Protein AF-A0A4C1V3T9-F1 (afdb_monomer_lite)

Sequence (159 aa):
MTQCQGYQDEPCCTEVLIPLQRTSGGWTIFVLYSWEQHEQKKKTKLLHKKRRLEKAKLKRQEKIANESDVHKRQRLEKISIDCTVSIWRPRRKIMAPTFSPRILEQFVEIFAEQSDILSRRLAAQSDGAPLSAWPLISAYTLDSVCGKYGVALTLMQNT

Foldseek 3Di:
DDDDDDDDDDDDDDDDDDDDDDDDDPPVVVVVVVVVVVVVVVVVVVVVVVVVVVVVVVVVVVVVVVVVVVVVVVVVLQVDPPHDPVNNVVVCVVCVVCPDVVNVVVLVVLLVVLVVLLVVVCVVVPPVDDDDVVVSVVLSVCCSVCVVVPDPSPVSPPD

Radius of gyration: 41.76 Å; chains: 1; bounding box: 69×86×91 Å

InterPro domains:
  IPR036396 Cytochrome P450 superfamily [G3DSA:1.10.630.10] (35-151)
  IPR036396 Cytochrome P450 superfamily [SSF48264] (86-149)

Secondary structure (DSSP, 8-state):
-------------------------HHHHHHHHHHHHHHHHHHHHHHHHHHHHHHHHHHHHHHHHHHHHHHHHHHHHTT-SS--HHHHHHHHHHHGGGG-HHHHHHHHHHHHHHHHHHHHHHHHT-SSPPP-HHHHHHHHHHHHHHGGGT----TTT--

Organism: Eumeta variegata (NCBI:txid151549)

pLDDT: mean 75.53, std 18.04, range [29.88, 96.06]

Structure (mmCIF, N/CA/C/O backbone):
data_AF-A0A4C1V3T9-F1
#
_entry.id   AF-A0A4C1V3T9-F1
#
loop_
_atom_site.group_PDB
_atom_site.id
_atom_site.type_symbol
_atom_site.label_atom_id
_atom_site.label_alt_id
_atom_site.label_comp_id
_atom_site.label_asym_id
_atom_site.label_entity_id
_atom_site.label_seq_id
_atom_site.pdbx_PDB_ins_code
_atom_site.Cartn_x
_atom_site.Cartn_y
_atom_site.Cartn_z
_atom_site.occupancy
_atom_site.B_iso_or_equiv
_atom_site.auth_seq_id
_atom_site.auth_comp_id
_atom_site.auth_asym_id
_atom_site.auth_atom_id
_atom_site.pdbx_PDB_model_num
ATOM 1 N N . MET A 1 1 ? -11.254 47.595 -46.534 1.00 37.09 1 MET A N 1
ATOM 2 C CA . MET A 1 1 ? -11.180 47.990 -45.113 1.00 37.09 1 MET A CA 1
ATOM 3 C C . MET A 1 1 ? -10.547 46.824 -44.361 1.00 37.09 1 MET A C 1
ATOM 5 O O . MET A 1 1 ? -11.111 45.751 -44.438 1.00 37.09 1 MET A O 1
ATOM 9 N N . THR A 1 2 ? -9.381 46.870 -43.723 1.00 36.88 2 THR A N 1
ATOM 10 C CA . THR A 1 2 ? -8.442 47.957 -43.438 1.00 36.88 2 THR A CA 1
ATOM 11 C C . THR A 1 2 ? -7.132 47.300 -42.962 1.00 36.88 2 THR A C 1
ATOM 13 O O . THR A 1 2 ? -7.169 46.426 -42.107 1.00 36.88 2 THR A O 1
ATOM 16 N N . GLN A 1 3 ? -6.027 47.702 -43.596 1.00 34.78 3 GLN A N 1
ATOM 17 C CA . GLN A 1 3 ? -4.646 47.859 -43.106 1.00 34.78 3 GLN A CA 1
ATOM 18 C C . GLN A 1 3 ? -3.979 46.801 -42.205 1.00 34.78 3 GLN A C 1
ATOM 20 O O . GLN A 1 3 ? -4.280 46.662 -41.025 1.00 34.78 3 GLN A O 1
ATOM 25 N N . CYS A 1 4 ? -2.869 46.265 -42.724 1.00 35.75 4 CYS A N 1
ATOM 26 C CA . CYS A 1 4 ? -1.634 46.149 -41.952 1.00 35.75 4 CYS A CA 1
ATOM 27 C C . CYS A 1 4 ? -0.900 47.508 -42.009 1.00 35.75 4 CYS A C 1
ATOM 29 O O . CYS A 1 4 ? -0.422 47.909 -43.067 1.00 35.75 4 CYS A O 1
ATOM 31 N N . GLN A 1 5 ? -0.835 48.217 -40.883 1.00 38.69 5 GLN A N 1
ATOM 32 C CA . GLN A 1 5 ? 0.132 49.282 -40.576 1.00 38.69 5 GLN A CA 1
ATOM 33 C C . GLN A 1 5 ? 0.863 48.829 -39.302 1.00 38.69 5 GLN A C 1
ATOM 35 O O . GLN A 1 5 ? 0.226 48.285 -38.409 1.00 38.69 5 GLN A O 1
ATOM 40 N N . GLY A 1 6 ? 2.171 48.986 -39.140 1.00 31.52 6 GLY A N 1
ATOM 41 C CA . GLY A 1 6 ? 3.145 49.677 -39.969 1.00 31.52 6 GLY A CA 1
ATOM 42 C C . GLY A 1 6 ? 4.545 49.516 -39.373 1.00 31.52 6 GLY A C 1
ATOM 43 O O . GLY A 1 6 ? 4.823 48.501 -38.736 1.00 31.52 6 GLY A O 1
ATOM 44 N N . TYR A 1 7 ? 5.341 50.576 -39.542 1.00 33.69 7 TYR A N 1
ATOM 45 C CA . TYR A 1 7 ? 6.677 50.847 -38.990 1.00 33.69 7 TYR A CA 1
ATOM 46 C C . TYR A 1 7 ? 7.839 50.473 -39.931 1.00 33.69 7 TYR A C 1
ATOM 48 O O . TYR A 1 7 ? 8.278 49.329 -39.974 1.00 33.69 7 TYR A O 1
ATOM 56 N N . GLN A 1 8 ? 8.146 51.314 -40.929 1.00 32.75 8 GLN A N 1
ATOM 57 C CA . GLN A 1 8 ? 9.006 52.519 -40.879 1.00 32.75 8 GLN A CA 1
ATOM 58 C C . GLN A 1 8 ? 10.433 52.215 -40.420 1.00 32.75 8 GLN A C 1
ATOM 60 O O . GLN A 1 8 ? 10.659 52.006 -39.239 1.00 32.75 8 GLN A O 1
ATOM 65 N N . ASP A 1 9 ? 11.358 52.235 -41.381 1.00 29.88 9 ASP A N 1
ATOM 66 C CA . ASP A 1 9 ? 12.584 53.035 -41.304 1.00 29.88 9 ASP A CA 1
ATOM 67 C C . ASP A 1 9 ? 13.093 53.272 -42.737 1.00 29.88 9 ASP A C 1
ATOM 69 O O . ASP A 1 9 ? 13.927 52.553 -43.282 1.00 29.88 9 ASP A O 1
ATOM 73 N N . GLU A 1 10 ? 12.495 54.286 -43.363 1.00 44.84 10 GLU A N 1
ATOM 74 C CA . GLU A 1 10 ? 13.086 55.072 -44.447 1.00 44.84 10 GLU A CA 1
ATOM 75 C C . GLU A 1 10 ? 13.933 56.177 -43.802 1.00 44.84 10 GLU A C 1
ATOM 77 O O . GLU A 1 10 ? 13.381 56.986 -43.051 1.00 44.84 10 GLU A O 1
ATOM 82 N N . PRO A 1 11 ? 15.225 56.307 -44.129 1.00 40.00 11 PRO A N 1
ATOM 83 C CA . PRO A 1 11 ? 15.876 57.597 -44.137 1.00 40.00 11 PRO A CA 1
ATOM 84 C C . PRO A 1 11 ? 15.842 58.153 -45.565 1.00 40.00 11 PRO A C 1
ATOM 86 O O . PRO A 1 11 ? 16.621 57.772 -46.438 1.00 40.00 11 PRO A O 1
ATOM 89 N N . CYS A 1 12 ? 14.923 59.098 -45.757 1.00 33.97 12 CYS A N 1
ATOM 90 C CA . CYS A 1 12 ? 15.030 60.151 -46.757 1.00 33.97 12 CYS A CA 1
ATOM 91 C C . CYS A 1 12 ? 16.322 60.967 -46.527 1.00 33.97 12 CYS A C 1
ATOM 93 O O . CYS A 1 12 ? 16.852 60.992 -45.415 1.00 33.97 12 CYS A O 1
ATOM 95 N N . CYS A 1 13 ? 16.731 61.702 -47.566 1.00 30.38 13 CYS A N 1
ATOM 96 C CA . CYS A 1 13 ? 17.900 62.583 -47.698 1.00 30.38 13 CYS A CA 1
ATOM 97 C C . CYS A 1 13 ? 19.158 61.852 -48.197 1.00 30.38 13 CYS A C 1
ATOM 99 O O . CYS A 1 13 ? 19.664 60.939 -47.566 1.00 30.38 13 CYS A O 1
ATOM 101 N N . THR A 1 14 ? 19.785 62.216 -49.309 1.00 34.44 14 THR A N 1
ATOM 102 C CA . THR A 1 14 ? 19.678 63.407 -50.160 1.00 34.44 14 THR A CA 1
ATOM 103 C C . THR A 1 14 ? 20.612 63.132 -51.335 1.00 34.44 14 THR A C 1
ATOM 105 O O . THR A 1 14 ? 21.727 62.651 -51.119 1.00 34.44 14 THR A O 1
ATOM 108 N N . GLU A 1 15 ? 20.197 63.457 -52.559 1.00 48.72 15 GLU A N 1
ATOM 109 C CA . GLU A 1 15 ? 21.158 63.668 -53.637 1.00 48.72 15 GLU A CA 1
ATOM 110 C C . GLU A 1 15 ? 22.149 64.754 -53.206 1.00 48.72 15 GLU A C 1
ATOM 112 O O . GLU A 1 15 ? 21.774 65.904 -52.979 1.00 48.72 15 GLU A O 1
ATOM 117 N N . VAL A 1 16 ? 23.423 64.383 -53.122 1.00 40.66 16 VAL A N 1
ATOM 118 C CA . VAL A 1 16 ? 24.537 65.311 -53.293 1.00 40.66 16 VAL A CA 1
ATOM 119 C C . VAL A 1 16 ? 25.352 64.784 -54.468 1.00 40.66 16 VAL A C 1
ATOM 121 O O . VAL A 1 16 ? 26.219 63.925 -54.333 1.00 40.66 16 VAL A O 1
ATOM 124 N N . LEU A 1 17 ? 25.025 65.300 -55.652 1.00 51.69 17 LEU A N 1
ATOM 125 C CA . LEU A 1 17 ? 25.991 65.533 -56.727 1.00 51.69 17 LEU A CA 1
ATOM 126 C C . LEU A 1 17 ? 27.072 66.462 -56.108 1.00 51.69 17 LEU A C 1
ATOM 128 O O . LEU A 1 17 ? 26.703 67.410 -55.423 1.00 51.69 17 LEU A O 1
ATOM 132 N N . ILE A 1 18 ? 28.397 66.299 -56.213 1.00 45.00 18 ILE A N 1
ATOM 133 C CA . ILE A 1 18 ? 29.274 66.082 -57.378 1.00 45.00 18 ILE A CA 1
ATOM 134 C C . ILE A 1 18 ? 30.720 65.713 -56.866 1.00 45.00 18 ILE A C 1
ATOM 136 O O . ILE A 1 18 ? 30.919 65.591 -55.660 1.00 45.00 18 ILE A O 1
ATOM 140 N N . PRO A 1 19 ? 31.793 65.701 -57.692 1.00 64.56 19 PRO A N 1
ATOM 141 C CA . PRO A 1 19 ? 32.346 64.624 -58.522 1.00 64.56 19 PRO A CA 1
ATOM 142 C C . PRO A 1 19 ? 33.699 64.087 -58.006 1.00 64.56 19 PRO A C 1
ATOM 144 O O . PRO A 1 19 ? 34.532 64.827 -57.488 1.00 64.56 19 PRO A O 1
ATOM 147 N N . LEU A 1 20 ? 34.052 62.854 -58.367 1.00 40.41 20 LEU A N 1
ATOM 148 C CA . LEU A 1 20 ? 35.446 62.609 -58.738 1.00 40.41 20 LEU A CA 1
ATOM 149 C C . LEU A 1 20 ? 35.498 61.590 -59.866 1.00 40.41 20 LEU A C 1
ATOM 151 O O . LEU A 1 20 ? 35.299 60.392 -59.671 1.00 40.41 20 LEU A O 1
ATOM 155 N N . GLN A 1 21 ? 35.780 62.090 -61.068 1.00 52.69 21 GLN A N 1
ATOM 156 C CA . GLN A 1 21 ? 36.357 61.249 -62.099 1.00 52.69 21 GLN A CA 1
ATOM 157 C C . GLN A 1 21 ? 37.561 60.515 -61.508 1.00 52.69 21 GLN A C 1
ATOM 159 O O . GLN A 1 21 ? 38.499 61.142 -61.012 1.00 52.69 21 GLN A O 1
ATOM 164 N N . ARG A 1 22 ? 37.586 59.192 -61.645 1.00 42.34 22 ARG A N 1
ATOM 165 C CA . ARG A 1 22 ? 38.857 58.489 -61.762 1.00 42.34 22 ARG A CA 1
ATOM 166 C C . ARG A 1 22 ? 38.715 57.314 -62.707 1.00 42.34 22 ARG A C 1
ATOM 168 O O . ARG A 1 22 ? 38.151 56.272 -62.398 1.00 42.34 22 ARG A O 1
ATOM 175 N N . THR A 1 23 ? 39.251 57.541 -63.892 1.00 54.66 23 THR A N 1
ATOM 176 C CA . THR A 1 23 ? 39.797 56.514 -64.763 1.00 54.66 23 THR A CA 1
ATOM 177 C C . THR A 1 23 ? 40.644 55.546 -63.927 1.00 54.66 23 THR A C 1
ATOM 179 O O . THR A 1 23 ? 41.572 55.971 -63.246 1.00 54.66 23 THR A O 1
ATOM 182 N N . SER A 1 24 ? 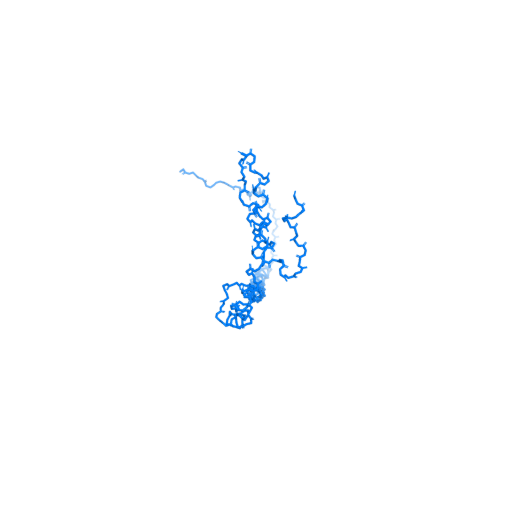40.289 54.259 -63.908 1.00 48.81 24 SER A N 1
ATOM 183 C CA . SER A 1 24 ? 41.205 53.104 -63.805 1.00 48.81 24 SER A CA 1
ATOM 184 C C . SER A 1 24 ? 40.497 51.853 -63.276 1.00 48.81 24 SER A C 1
ATOM 186 O O . SER A 1 24 ? 39.962 51.812 -62.173 1.00 48.81 24 SER A O 1
ATOM 188 N N . GLY A 1 25 ? 40.576 50.795 -64.085 1.00 49.44 25 GLY A N 1
ATOM 189 C CA . GLY A 1 25 ? 40.465 49.411 -63.645 1.00 49.44 25 GLY A CA 1
ATOM 190 C C . GLY A 1 25 ? 39.051 48.845 -63.565 1.00 49.44 25 GLY A C 1
ATOM 191 O O . GLY A 1 25 ? 38.518 48.684 -62.476 1.00 49.44 25 GLY A O 1
ATOM 192 N N . GLY A 1 26 ? 38.528 48.321 -64.681 1.00 56.59 26 GLY A N 1
ATOM 193 C CA . GLY A 1 26 ? 37.472 47.290 -64.630 1.00 56.59 26 GLY A CA 1
ATOM 194 C C . GLY A 1 26 ? 37.847 46.094 -63.730 1.00 56.59 26 GLY A C 1
ATOM 195 O O . GLY A 1 26 ? 36.982 45.381 -63.233 1.00 56.59 26 GLY A O 1
ATOM 196 N N . TRP A 1 27 ? 39.141 45.937 -63.435 1.00 52.59 27 TRP A N 1
ATOM 197 C CA . TRP A 1 27 ? 39.696 44.983 -62.485 1.00 52.59 27 TRP A CA 1
ATOM 198 C C . TRP A 1 27 ? 39.311 45.251 -61.016 1.00 52.59 27 TRP A C 1
ATOM 200 O O . TRP A 1 27 ? 39.120 44.283 -60.294 1.00 52.59 27 TRP A O 1
ATOM 210 N N . THR A 1 28 ? 39.138 46.496 -60.542 1.00 68.38 28 THR A N 1
ATOM 211 C CA . THR A 1 28 ? 38.819 46.761 -59.115 1.00 68.38 28 THR A CA 1
ATOM 212 C C . THR A 1 28 ? 37.362 46.438 -58.778 1.00 68.38 28 THR A C 1
ATOM 214 O O . THR A 1 28 ? 37.098 45.774 -57.777 1.00 68.38 28 THR A O 1
ATOM 217 N N . ILE A 1 29 ? 36.423 46.814 -59.654 1.00 73.38 29 ILE A N 1
ATOM 218 C CA . ILE A 1 29 ? 35.001 46.447 -59.544 1.00 73.38 29 ILE A CA 1
ATOM 219 C C . ILE A 1 29 ? 34.832 44.928 -59.676 1.00 73.38 29 ILE A C 1
ATOM 221 O O . ILE A 1 29 ? 34.104 44.317 -58.896 1.00 73.38 29 ILE A O 1
ATOM 225 N N . PHE A 1 30 ? 35.551 44.296 -60.610 1.00 71.81 30 PHE A N 1
ATOM 226 C CA . PHE A 1 30 ? 35.534 42.842 -60.763 1.00 71.81 30 PHE A CA 1
ATOM 227 C C . PHE A 1 30 ? 36.115 42.118 -59.539 1.00 71.81 30 PHE A C 1
ATOM 229 O O . PHE A 1 30 ? 35.556 41.114 -59.104 1.00 71.81 30 PHE A O 1
ATOM 236 N N . VAL A 1 31 ? 37.194 42.633 -58.938 1.00 79.94 31 VAL A N 1
ATOM 237 C CA . VAL A 1 31 ? 37.784 42.081 -57.705 1.00 79.94 31 VAL A CA 1
ATOM 238 C C . VAL A 1 31 ? 36.836 42.235 -56.513 1.00 79.94 31 VAL A C 1
ATOM 240 O O . VAL A 1 31 ? 36.670 41.268 -55.774 1.00 79.94 31 VAL A O 1
ATOM 243 N N . LEU A 1 32 ? 36.160 43.378 -56.353 1.00 77.31 32 LEU A N 1
ATOM 244 C CA . LEU A 1 32 ? 35.144 43.580 -55.309 1.00 77.31 32 LEU A CA 1
ATOM 245 C C . LEU A 1 32 ? 33.937 42.656 -55.497 1.00 77.31 32 LEU A C 1
ATOM 247 O O . LEU A 1 32 ? 33.544 41.975 -54.553 1.00 77.31 32 LEU A O 1
ATOM 251 N N . TYR A 1 33 ? 33.406 42.544 -56.719 1.00 76.06 33 TYR A N 1
ATOM 252 C CA . TYR A 1 33 ? 32.308 41.623 -57.018 1.00 76.06 33 TYR A CA 1
ATOM 253 C C . TYR A 1 33 ? 32.724 40.167 -56.778 1.00 76.06 33 TYR A C 1
ATOM 255 O O . TYR A 1 33 ? 32.005 39.411 -56.135 1.00 76.06 33 TYR A O 1
ATOM 263 N N . SER A 1 34 ? 33.916 39.763 -57.220 1.00 77.88 34 SER A N 1
ATOM 264 C CA . SER A 1 34 ? 34.435 38.406 -57.008 1.00 77.88 34 SER A CA 1
ATOM 265 C C . SER A 1 34 ? 34.687 38.101 -55.522 1.00 77.88 34 SER A C 1
ATOM 267 O O . SER A 1 34 ? 34.381 37.002 -55.046 1.00 77.88 34 SER A O 1
ATOM 269 N N . TRP A 1 35 ? 35.171 39.084 -54.756 1.00 79.06 35 TRP A N 1
ATOM 270 C CA . TRP A 1 35 ? 35.345 38.989 -53.305 1.00 79.06 35 TRP A CA 1
ATOM 271 C C . TRP A 1 35 ? 34.000 38.870 -52.576 1.00 79.06 35 TRP A C 1
ATOM 273 O O . TRP A 1 35 ? 33.835 37.972 -51.747 1.00 79.06 35 TRP A O 1
ATOM 283 N N . GLU A 1 36 ? 33.004 39.667 -52.959 1.00 85.00 36 GLU A N 1
ATOM 284 C CA . GLU A 1 36 ? 31.651 39.599 -52.408 1.00 85.00 36 GLU A CA 1
ATOM 285 C C . GLU A 1 36 ? 30.962 38.267 -52.752 1.00 85.00 36 GLU A C 1
ATOM 287 O O . GLU A 1 36 ? 30.394 37.607 -51.878 1.00 85.00 36 GLU A O 1
ATOM 292 N N . GLN A 1 37 ? 31.115 37.766 -53.983 1.00 73.88 37 GLN A N 1
ATOM 293 C CA . GLN A 1 37 ? 30.639 36.432 -54.370 1.00 73.88 37 GLN A CA 1
ATOM 294 C C . GLN A 1 37 ? 31.316 35.315 -53.561 1.00 73.88 37 GLN A C 1
ATOM 296 O O . GLN A 1 37 ? 30.688 34.313 -53.196 1.00 73.88 37 GLN A O 1
ATOM 301 N N . HIS A 1 38 ? 32.601 35.465 -53.246 1.00 75.00 38 HIS A N 1
ATOM 302 C CA . HIS A 1 38 ? 33.323 34.526 -52.397 1.00 75.00 38 HIS A CA 1
ATOM 303 C C . HIS A 1 38 ? 32.849 34.588 -50.935 1.00 75.00 38 HIS A C 1
ATOM 305 O O . HIS A 1 38 ? 32.718 33.548 -50.280 1.00 75.00 38 HIS A O 1
ATOM 311 N N . GLU A 1 39 ? 32.522 35.773 -50.425 1.00 76.06 39 GLU A N 1
ATOM 312 C CA . GLU A 1 39 ? 32.021 35.960 -49.066 1.00 76.06 39 GLU A CA 1
ATOM 313 C C . GLU A 1 39 ? 30.589 35.435 -48.886 1.00 76.06 39 GLU A C 1
ATOM 315 O O . GLU A 1 39 ? 30.301 34.744 -47.901 1.00 76.06 39 GLU A O 1
ATOM 320 N N . GLN A 1 40 ? 29.716 35.607 -49.883 1.00 75.06 40 GLN A N 1
ATOM 321 C CA . GLN A 1 40 ? 28.387 34.984 -49.891 1.00 75.06 40 GLN A CA 1
ATOM 322 C C . GLN A 1 40 ? 28.471 33.446 -49.944 1.00 75.06 40 GLN A C 1
ATOM 324 O O . GLN A 1 40 ? 27.742 32.738 -49.235 1.00 75.06 40 GLN A O 1
ATOM 329 N N . LYS A 1 41 ? 29.436 32.888 -50.689 1.00 77.38 41 LYS A N 1
ATOM 330 C CA . LYS A 1 41 ? 29.726 31.439 -50.679 1.00 77.38 41 LYS A CA 1
ATOM 331 C C . LYS A 1 41 ? 30.221 30.945 -49.313 1.00 77.38 41 LYS A C 1
ATOM 333 O O . LYS A 1 41 ? 29.880 29.832 -48.908 1.00 77.38 41 LYS A O 1
ATOM 338 N N . LYS A 1 42 ? 30.991 31.744 -48.565 1.00 81.62 42 LYS A N 1
ATOM 339 C CA . LYS A 1 42 ? 31.390 31.401 -47.186 1.00 81.62 42 LYS A CA 1
ATOM 340 C C . LYS A 1 42 ? 30.192 31.410 -46.237 1.00 81.62 42 LYS A C 1
ATOM 342 O O . LYS A 1 42 ? 30.027 30.456 -45.474 1.00 81.62 42 LYS A O 1
ATOM 347 N N . LYS A 1 43 ? 29.328 32.429 -46.316 1.00 85.38 43 LYS A N 1
ATOM 348 C CA . LYS A 1 43 ? 28.122 32.563 -45.477 1.00 85.38 43 LYS A CA 1
ATOM 349 C C . LYS A 1 43 ? 27.156 31.388 -45.672 1.00 85.38 43 LYS A C 1
ATOM 351 O O . LYS A 1 43 ? 26.727 30.781 -44.691 1.00 85.38 43 LYS A O 1
ATOM 356 N N . THR A 1 44 ? 26.891 30.985 -46.915 1.00 80.12 44 THR A N 1
ATOM 357 C CA . THR A 1 44 ? 26.013 29.836 -47.232 1.00 80.12 44 THR A CA 1
ATOM 358 C C . THR A 1 44 ? 26.584 28.498 -46.749 1.00 80.12 44 THR A C 1
ATOM 360 O O . THR A 1 44 ? 25.867 27.709 -46.122 1.00 80.12 44 THR A O 1
ATOM 363 N N . LYS A 1 45 ? 27.887 28.252 -46.953 1.00 87.56 45 LYS A N 1
ATOM 364 C CA . LYS A 1 45 ? 28.579 27.058 -46.430 1.00 87.56 45 LYS A CA 1
ATOM 365 C C . LYS A 1 45 ? 28.561 27.012 -44.902 1.00 87.56 45 LYS A C 1
ATOM 367 O O . LYS A 1 45 ? 28.267 25.967 -44.318 1.00 87.56 45 LYS A O 1
ATOM 372 N N . LEU A 1 46 ? 28.827 28.143 -44.250 1.00 91.50 46 LEU A N 1
ATOM 373 C CA . LEU A 1 46 ? 28.808 28.257 -42.795 1.00 91.50 46 LEU A CA 1
ATOM 374 C C . LEU A 1 46 ? 27.403 28.017 -42.235 1.00 91.50 46 LEU A C 1
ATOM 376 O O . LEU A 1 46 ? 27.253 27.274 -41.270 1.00 91.50 46 LEU A O 1
ATOM 380 N N . LEU A 1 47 ? 26.370 28.577 -42.864 1.00 90.44 47 LEU A N 1
ATOM 381 C CA . LEU A 1 47 ? 24.976 28.361 -42.484 1.00 90.44 47 LEU A CA 1
ATOM 382 C C . LEU A 1 47 ? 24.564 26.891 -42.641 1.00 90.44 47 LEU A C 1
ATOM 384 O O . LEU A 1 47 ? 23.917 26.326 -41.758 1.00 90.44 47 LEU A O 1
ATOM 388 N N . HIS A 1 48 ? 24.962 26.239 -43.738 1.00 91.12 48 HIS A N 1
ATOM 389 C CA . HIS A 1 48 ? 24.744 24.803 -43.912 1.00 91.12 48 HIS A CA 1
ATOM 390 C C . HIS A 1 48 ? 25.424 23.999 -42.795 1.00 91.12 48 HIS A C 1
ATOM 392 O O . HIS A 1 48 ? 24.782 23.150 -42.174 1.00 91.12 48 HIS A O 1
ATOM 398 N N . LYS A 1 49 ? 26.688 24.309 -42.478 1.00 93.56 49 LYS A N 1
ATOM 399 C CA . LYS A 1 49 ? 27.440 23.667 -41.389 1.00 93.56 49 LYS A CA 1
ATOM 400 C C . LYS A 1 49 ? 26.781 23.894 -40.021 1.00 93.56 49 LYS A C 1
ATOM 402 O O . LYS A 1 49 ? 26.630 22.938 -39.263 1.00 93.56 49 LYS A O 1
ATOM 407 N N . LYS A 1 50 ? 26.308 25.113 -39.734 1.00 93.75 50 LYS A N 1
ATOM 408 C CA . LYS A 1 50 ? 25.559 25.449 -38.510 1.00 93.75 50 LYS A CA 1
ATOM 409 C C . LYS A 1 50 ? 24.273 24.624 -38.388 1.00 93.75 50 LYS A C 1
ATOM 411 O O . LYS A 1 50 ? 24.058 24.004 -37.354 1.00 93.75 50 LYS A O 1
ATOM 416 N N . ARG A 1 51 ? 23.470 24.507 -39.456 1.00 91.88 51 ARG A N 1
ATOM 417 C CA . ARG A 1 51 ? 22.243 23.678 -39.460 1.00 91.88 51 ARG A CA 1
ATOM 418 C C . ARG A 1 51 ? 22.521 22.199 -39.194 1.00 91.88 51 ARG A C 1
ATOM 420 O O . ARG A 1 51 ? 21.743 21.545 -38.505 1.00 91.88 51 ARG A O 1
ATOM 427 N N . ARG A 1 52 ? 23.615 21.656 -39.740 1.00 91.69 52 ARG A N 1
ATOM 428 C CA . ARG A 1 52 ? 24.036 20.269 -39.473 1.00 91.69 52 ARG A CA 1
ATOM 429 C C . ARG A 1 52 ? 24.386 20.072 -38.002 1.00 91.69 52 ARG A C 1
ATOM 431 O O . ARG A 1 52 ? 23.967 19.080 -37.413 1.00 91.69 52 ARG A O 1
ATOM 438 N N . LEU A 1 53 ? 25.116 21.026 -37.427 1.00 94.19 53 LEU A N 1
ATOM 439 C CA . LEU A 1 53 ? 25.514 20.979 -36.028 1.00 94.19 53 LEU A CA 1
ATOM 440 C C . LEU A 1 53 ? 24.300 21.082 -35.094 1.00 94.19 53 LEU A C 1
ATOM 442 O O . LEU A 1 53 ? 24.180 20.262 -34.193 1.00 94.19 53 LEU A O 1
ATOM 446 N N . GLU A 1 54 ? 23.370 22.005 -35.349 1.00 95.12 54 GLU A N 1
ATOM 447 C CA . GLU A 1 54 ? 22.136 22.142 -34.558 1.00 95.12 54 GLU A CA 1
ATOM 448 C C . GLU A 1 54 ? 21.253 20.889 -34.633 1.00 95.12 54 GLU A C 1
ATOM 450 O O . GLU A 1 54 ? 20.819 20.371 -33.607 1.00 95.12 54 GLU A O 1
ATOM 455 N N . LYS A 1 55 ? 21.084 20.297 -35.824 1.00 96.06 55 LYS A N 1
ATOM 456 C CA . LYS A 1 55 ? 20.375 19.013 -35.961 1.00 96.06 55 LYS A CA 1
ATOM 457 C C . LYS A 1 55 ? 21.058 17.879 -35.189 1.00 96.06 55 LYS A C 1
ATOM 459 O O . LYS A 1 55 ? 20.374 17.026 -34.631 1.00 96.06 55 LYS A O 1
ATOM 464 N N . ALA A 1 56 ? 22.391 17.846 -35.157 1.00 95.00 56 ALA A N 1
ATOM 465 C CA . ALA A 1 56 ? 23.131 16.846 -34.390 1.00 95.00 56 ALA A CA 1
ATOM 466 C C . ALA A 1 56 ? 22.999 17.066 -32.874 1.00 95.00 56 ALA A C 1
ATOM 468 O O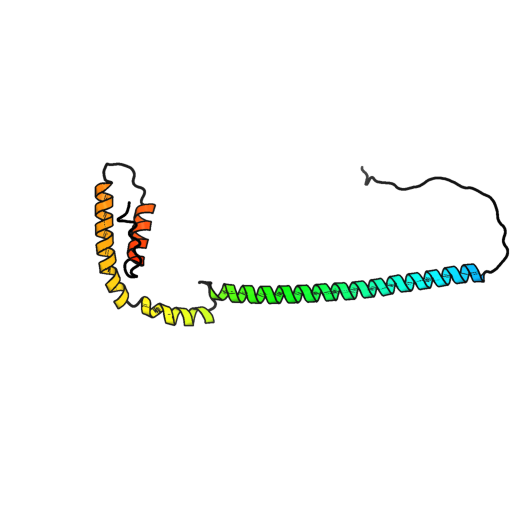 . ALA A 1 56 ? 22.866 16.092 -32.134 1.00 95.00 56 ALA A O 1
ATOM 469 N N . LYS A 1 57 ? 22.996 18.325 -32.415 1.00 95.88 57 LYS A N 1
ATOM 470 C CA . LYS A 1 57 ? 22.750 18.679 -31.010 1.00 95.88 57 LYS A CA 1
ATOM 471 C C . LYS A 1 57 ? 21.350 18.256 -30.570 1.00 95.88 57 LYS A C 1
ATOM 473 O O . LYS A 1 57 ? 21.235 17.574 -29.557 1.00 95.88 57 LYS A O 1
ATOM 478 N N . LEU A 1 58 ? 20.324 18.572 -31.363 1.00 94.75 58 LEU A N 1
ATOM 479 C CA . LEU A 1 58 ? 18.939 18.230 -31.039 1.00 94.75 58 LEU A CA 1
ATOM 480 C C . LEU A 1 58 ? 18.733 16.712 -30.962 1.00 94.75 58 LEU A C 1
ATOM 482 O O . LEU A 1 58 ? 18.192 16.224 -29.980 1.00 94.75 58 LEU A O 1
ATOM 486 N N . LYS A 1 59 ? 19.269 15.947 -31.924 1.00 94.38 59 LYS A N 1
ATOM 487 C CA . LYS A 1 59 ? 19.210 14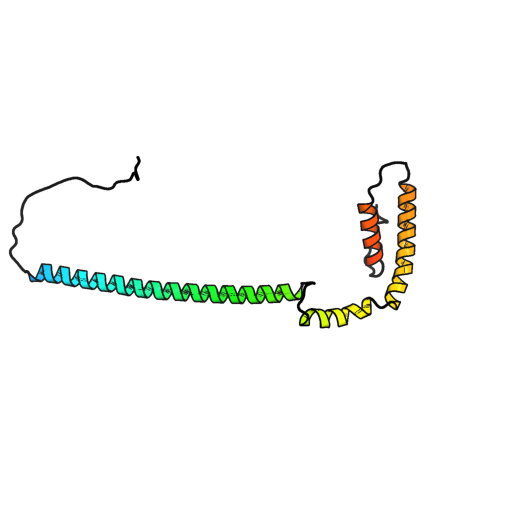.473 -31.888 1.00 94.38 59 LYS A CA 1
ATOM 488 C C . LYS A 1 59 ? 19.893 13.874 -30.660 1.00 94.38 59 LYS A C 1
ATOM 490 O O . LYS A 1 59 ? 19.432 12.870 -30.126 1.00 94.38 59 LYS A O 1
ATOM 495 N N . ARG A 1 60 ? 21.018 14.454 -30.223 1.00 92.06 60 ARG A N 1
ATOM 496 C CA . ARG A 1 60 ? 21.699 14.012 -28.996 1.00 92.06 60 ARG A CA 1
ATOM 497 C C . ARG A 1 60 ? 20.848 14.305 -27.764 1.00 92.06 60 ARG A C 1
ATOM 499 O O . ARG A 1 60 ? 20.719 13.425 -26.924 1.00 92.06 60 ARG A O 1
ATOM 506 N N . GLN A 1 61 ? 20.263 15.499 -27.677 1.00 91.88 61 GLN A N 1
ATOM 507 C CA . GLN A 1 61 ? 19.377 15.859 -26.569 1.00 91.88 61 GLN A CA 1
ATOM 508 C C . GLN A 1 61 ? 18.126 14.982 -26.525 1.00 91.88 61 GLN A C 1
ATOM 510 O O . GLN A 1 61 ? 17.789 14.471 -25.466 1.00 91.88 61 GLN A O 1
ATOM 515 N N . GLU A 1 62 ? 17.493 14.734 -27.669 1.00 93.81 62 GLU A N 1
ATOM 516 C CA . GLU A 1 62 ? 16.332 13.848 -27.779 1.00 93.81 62 GLU A CA 1
ATOM 517 C C . GLU A 1 62 ? 16.669 12.414 -27.350 1.00 93.81 62 GLU A C 1
ATOM 519 O O . GLU A 1 62 ? 15.909 11.792 -26.612 1.00 93.81 62 GLU A O 1
ATOM 524 N N . LYS A 1 63 ? 17.844 11.902 -27.741 1.00 92.69 63 LYS A N 1
ATOM 525 C CA . LYS A 1 63 ? 18.308 10.581 -27.301 1.00 92.69 63 LYS A CA 1
ATOM 526 C C . LYS A 1 63 ? 18.462 10.512 -25.780 1.00 92.69 63 LYS A C 1
ATOM 528 O O . LYS A 1 63 ? 17.998 9.552 -25.175 1.00 92.69 63 LYS A O 1
ATOM 533 N N . ILE A 1 64 ? 19.087 11.528 -25.180 1.00 87.06 64 ILE A N 1
ATOM 534 C CA . ILE A 1 64 ? 19.264 11.615 -23.723 1.00 87.06 64 ILE A CA 1
ATOM 535 C C . ILE A 1 64 ? 17.900 11.702 -23.022 1.00 87.06 64 ILE A C 1
ATOM 537 O O . ILE A 1 64 ? 17.680 10.999 -22.038 1.00 87.06 64 ILE A O 1
ATOM 541 N N . ALA A 1 65 ? 16.973 12.513 -23.544 1.00 89.25 65 ALA A N 1
ATOM 542 C CA . ALA A 1 65 ? 15.622 12.642 -23.004 1.00 89.25 65 ALA A CA 1
ATOM 543 C C . ALA A 1 65 ? 14.879 11.297 -23.026 1.00 89.25 65 ALA A C 1
ATOM 545 O O . ALA A 1 65 ? 14.430 10.838 -21.977 1.00 89.25 65 ALA A O 1
ATOM 546 N N . ASN A 1 66 ? 14.860 10.605 -24.171 1.00 91.38 66 ASN A N 1
ATOM 547 C CA . ASN A 1 66 ? 14.201 9.306 -24.311 1.00 91.38 66 ASN A CA 1
ATOM 548 C C . ASN A 1 66 ? 14.805 8.243 -23.374 1.00 91.38 66 ASN A C 1
ATOM 550 O O . ASN A 1 66 ? 14.077 7.523 -22.698 1.00 91.38 66 ASN A O 1
ATOM 554 N N . GLU A 1 67 ? 16.134 8.172 -23.260 1.00 91.62 67 GLU A N 1
ATOM 555 C CA . GLU A 1 67 ? 16.792 7.238 -22.336 1.00 91.62 67 GLU A CA 1
ATOM 556 C C . GLU A 1 67 ? 16.431 7.527 -20.869 1.00 91.62 67 GLU A C 1
ATOM 558 O O . GLU A 1 67 ? 16.109 6.605 -20.113 1.00 91.62 67 GLU A O 1
ATOM 563 N N . SER A 1 68 ? 16.390 8.805 -20.478 1.00 80.88 68 SER A N 1
ATOM 564 C CA . SER A 1 68 ? 15.948 9.203 -19.138 1.00 80.88 68 SER A CA 1
ATOM 565 C C . SER A 1 68 ? 14.471 8.869 -18.875 1.00 80.88 68 SER A C 1
ATOM 567 O O . SER A 1 68 ? 14.138 8.373 -17.795 1.00 80.88 68 SER A O 1
ATOM 569 N N . ASP A 1 69 ? 13.596 9.051 -19.869 1.00 82.38 69 ASP A N 1
ATOM 570 C CA . ASP A 1 69 ? 12.169 8.730 -19.786 1.00 82.38 69 ASP A CA 1
ATOM 571 C C . ASP A 1 69 ? 11.927 7.223 -19.678 1.00 82.38 69 ASP A C 1
ATOM 573 O O . ASP A 1 69 ? 11.123 6.783 -18.853 1.00 82.38 69 ASP A O 1
ATOM 577 N N . VAL A 1 70 ? 12.656 6.410 -20.446 1.00 80.81 70 VAL A N 1
ATOM 578 C CA . VAL A 1 70 ? 12.629 4.944 -20.333 1.00 80.81 70 VAL A CA 1
ATOM 579 C C . VAL A 1 70 ? 13.029 4.511 -18.924 1.00 80.81 70 VAL A C 1
ATOM 581 O O . VAL A 1 70 ? 12.333 3.704 -18.306 1.00 80.81 70 VAL A O 1
ATOM 584 N N . HIS A 1 71 ? 14.097 5.087 -18.371 1.00 79.50 71 HIS A N 1
ATOM 585 C CA . HIS A 1 71 ? 14.550 4.759 -17.020 1.00 79.50 71 HIS A CA 1
ATOM 586 C C . HIS A 1 71 ? 13.538 5.193 -15.944 1.00 79.50 71 HIS A C 1
ATOM 588 O O . HIS A 1 71 ? 13.291 4.472 -14.972 1.00 79.50 71 HIS A O 1
ATOM 594 N N . LYS A 1 72 ? 12.892 6.351 -16.131 1.00 77.56 72 LYS A N 1
ATOM 595 C CA . LYS A 1 72 ? 11.815 6.839 -15.260 1.00 77.56 72 LYS A CA 1
ATOM 596 C C . LYS A 1 72 ? 10.593 5.920 -15.317 1.00 77.56 72 LYS A C 1
ATOM 598 O O . LYS A 1 72 ? 10.063 5.564 -14.266 1.00 77.56 72 LYS A O 1
ATOM 603 N N . ARG A 1 73 ? 10.189 5.471 -16.511 1.00 71.69 73 ARG A N 1
ATOM 604 C CA . ARG A 1 73 ? 9.100 4.495 -16.696 1.00 71.69 73 ARG A CA 1
ATOM 605 C C . ARG A 1 73 ? 9.417 3.161 -16.023 1.00 71.69 73 ARG A C 1
ATOM 607 O O . ARG A 1 73 ? 8.590 2.677 -15.262 1.00 71.69 73 ARG A O 1
ATOM 614 N N . GLN A 1 74 ? 10.630 2.631 -16.192 1.00 71.81 74 GLN A N 1
ATOM 615 C CA . GLN A 1 74 ? 11.071 1.409 -15.503 1.00 71.81 74 GLN A CA 1
ATOM 616 C C . GLN A 1 74 ? 11.051 1.546 -13.974 1.00 71.81 74 GLN A C 1
ATOM 618 O 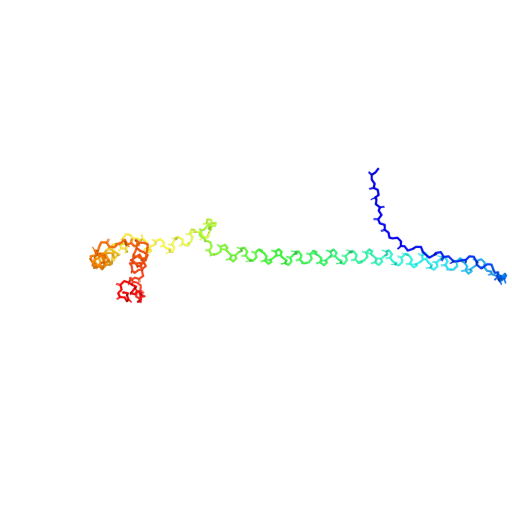O . GLN A 1 74 ? 10.744 0.589 -13.265 1.00 71.81 74 GLN A O 1
ATOM 623 N N . ARG A 1 75 ? 11.383 2.727 -13.435 1.00 66.69 75 ARG A N 1
ATOM 624 C CA . ARG A 1 75 ? 11.313 2.981 -11.988 1.00 66.69 75 ARG A CA 1
ATOM 625 C C . ARG A 1 75 ? 9.868 2.999 -11.487 1.00 66.69 75 ARG A C 1
ATOM 627 O O . ARG A 1 75 ? 9.592 2.413 -10.446 1.00 66.69 75 ARG A O 1
ATOM 634 N N . LEU A 1 76 ? 8.963 3.639 -12.225 1.00 66.50 76 LEU A N 1
ATOM 635 C CA . LEU A 1 76 ? 7.547 3.738 -11.861 1.00 66.50 76 LEU A CA 1
ATOM 636 C C . LEU A 1 76 ? 6.811 2.399 -12.002 1.00 66.50 76 LEU A C 1
ATOM 638 O O . LEU A 1 76 ? 6.006 2.052 -11.141 1.00 66.50 76 LEU A O 1
ATOM 642 N N . GLU A 1 77 ? 7.144 1.596 -13.015 1.00 65.44 77 GLU A N 1
ATOM 643 C CA . GLU A 1 77 ? 6.564 0.260 -13.210 1.00 65.44 77 GLU A CA 1
ATOM 644 C C . GLU A 1 77 ? 6.858 -0.674 -12.026 1.00 65.44 77 GLU A C 1
ATOM 646 O O . GLU A 1 77 ? 6.053 -1.536 -11.685 1.00 65.44 77 GLU A O 1
ATOM 651 N N . LYS A 1 78 ? 7.977 -0.461 -11.323 1.00 65.50 78 LYS A N 1
ATOM 652 C CA . LYS A 1 78 ? 8.296 -1.198 -10.096 1.00 65.50 78 LYS A CA 1
ATOM 653 C C . LYS A 1 78 ? 7.434 -0.790 -8.899 1.00 65.50 78 LYS A C 1
ATOM 655 O O . LYS A 1 78 ? 7.436 -1.523 -7.922 1.00 65.50 78 LYS A O 1
ATOM 660 N N . ILE A 1 79 ? 6.713 0.319 -8.910 1.00 68.19 79 ILE A N 1
ATOM 661 C CA . ILE A 1 79 ? 5.937 0.766 -7.737 1.00 68.19 79 ILE A CA 1
ATOM 662 C C . ILE A 1 79 ? 4.432 0.566 -7.961 1.00 68.19 79 ILE A C 1
ATOM 664 O O . ILE A 1 79 ? 3.687 0.416 -6.999 1.00 68.19 79 ILE A O 1
ATOM 668 N N . SER A 1 80 ? 3.996 0.508 -9.220 1.00 65.31 80 SER A N 1
ATOM 669 C CA . SER A 1 80 ? 2.582 0.394 -9.581 1.00 65.31 80 SER A CA 1
ATOM 670 C C . SER A 1 80 ? 1.917 -0.886 -9.048 1.00 65.31 80 SER A C 1
ATOM 672 O O . SER A 1 80 ? 2.557 -1.924 -8.894 1.00 65.31 80 SER A O 1
ATOM 674 N N . ILE A 1 81 ? 0.613 -0.809 -8.778 1.00 63.69 81 ILE A N 1
ATOM 675 C CA . ILE A 1 81 ? -0.254 -1.975 -8.532 1.00 63.69 81 ILE A CA 1
ATOM 676 C C . ILE A 1 81 ? -0.771 -2.515 -9.876 1.00 63.69 81 ILE A C 1
ATOM 678 O O . ILE A 1 81 ? -0.846 -3.732 -10.061 1.00 63.69 81 ILE A O 1
ATOM 682 N N . ASP A 1 82 ? -0.979 -1.620 -10.848 1.00 59.66 82 ASP A N 1
ATOM 683 C CA . ASP A 1 82 ? -1.265 -1.920 -12.257 1.00 59.66 82 ASP A CA 1
ATOM 684 C C . ASP A 1 82 ? 0.026 -2.285 -13.001 1.00 59.66 82 ASP A C 1
ATOM 686 O O . ASP A 1 82 ? 0.446 -1.656 -13.974 1.00 59.66 82 ASP A O 1
ATOM 690 N N . CYS A 1 83 ? 0.728 -3.278 -12.466 1.00 66.19 83 CYS A N 1
ATOM 691 C CA . CYS A 1 83 ? 1.921 -3.836 -13.073 1.00 66.19 83 CYS A CA 1
ATOM 692 C C . CYS A 1 83 ? 1.569 -4.779 -14.225 1.00 66.19 83 CYS A C 1
ATOM 694 O O . CYS A 1 83 ? 0.586 -5.521 -14.179 1.00 66.19 83 CYS A O 1
ATOM 696 N N . THR A 1 84 ? 2.465 -4.854 -15.208 1.00 79.25 84 THR A N 1
ATOM 697 C CA . THR A 1 84 ? 2.461 -5.924 -16.207 1.00 79.25 84 THR A CA 1
ATOM 698 C C . THR A 1 84 ? 2.536 -7.305 -15.536 1.00 79.25 84 THR A C 1
ATOM 700 O O . THR A 1 84 ? 3.069 -7.480 -14.433 1.00 79.25 84 THR A O 1
ATOM 703 N N . VAL A 1 85 ? 1.986 -8.325 -16.205 1.00 79.50 85 VAL A N 1
ATOM 704 C CA . VAL A 1 85 ? 1.832 -9.693 -15.668 1.00 79.50 85 VAL A CA 1
ATOM 705 C C . VAL A 1 85 ? 3.157 -10.286 -15.157 1.00 79.50 85 VAL A C 1
ATOM 707 O O . VAL A 1 85 ? 3.164 -11.038 -14.180 1.00 79.50 85 VAL A O 1
ATOM 710 N N . SER A 1 86 ? 4.282 -9.931 -15.781 1.00 82.06 86 SER A N 1
ATOM 711 C CA . SER A 1 86 ? 5.632 -10.377 -15.412 1.00 82.06 86 SER A CA 1
ATOM 712 C C . SER A 1 86 ? 6.102 -9.855 -14.051 1.00 82.06 86 SER A C 1
ATOM 714 O O . SER A 1 86 ? 6.861 -10.544 -13.376 1.00 82.06 86 SER A O 1
ATOM 716 N N . ILE A 1 87 ? 5.635 -8.682 -13.617 1.00 83.56 87 ILE A N 1
ATOM 717 C CA . ILE A 1 87 ? 5.994 -8.074 -12.327 1.00 83.56 87 ILE A CA 1
ATOM 718 C C . ILE A 1 87 ? 4.981 -8.462 -11.244 1.00 83.56 87 ILE A C 1
ATO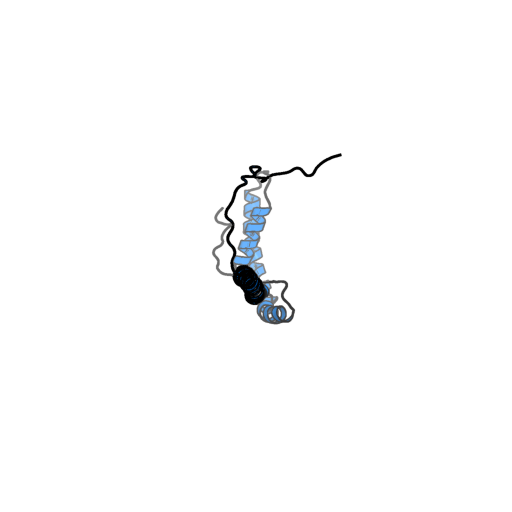M 720 O O . ILE A 1 87 ? 5.354 -8.741 -10.102 1.00 83.56 87 ILE A O 1
ATOM 724 N N . TRP A 1 88 ? 3.697 -8.534 -11.600 1.00 83.75 88 TRP A N 1
ATOM 725 C CA . TRP A 1 88 ? 2.629 -8.876 -10.662 1.00 83.75 88 TRP A CA 1
ATOM 726 C C . TRP A 1 88 ? 2.704 -10.327 -10.170 1.00 83.75 88 TRP A C 1
ATOM 728 O O . TRP A 1 88 ? 2.571 -10.573 -8.970 1.00 83.75 88 TRP A O 1
ATOM 738 N N . ARG A 1 89 ? 2.962 -11.300 -11.063 1.00 85.19 89 ARG A N 1
ATOM 739 C CA . ARG A 1 89 ? 2.981 -12.732 -10.695 1.00 85.19 89 ARG A CA 1
ATOM 740 C C . ARG A 1 89 ? 4.023 -13.050 -9.607 1.00 85.19 89 ARG A C 1
ATOM 742 O O . ARG A 1 89 ? 3.638 -13.683 -8.621 1.00 85.19 89 ARG A O 1
ATOM 749 N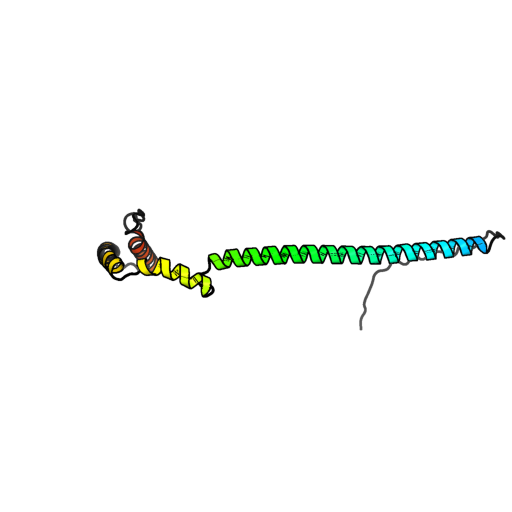 N . PRO A 1 90 ? 5.297 -12.611 -9.709 1.00 88.62 90 PRO A N 1
ATOM 750 C CA . PRO A 1 90 ? 6.288 -12.833 -8.654 1.00 88.62 90 PRO A CA 1
ATOM 751 C C . PRO A 1 90 ? 5.922 -12.163 -7.327 1.00 88.62 90 PRO A C 1
ATOM 753 O O . PRO A 1 90 ? 6.044 -12.787 -6.277 1.00 88.62 90 PRO A O 1
ATOM 756 N N . ARG A 1 91 ? 5.417 -10.922 -7.357 1.00 88.00 91 ARG A N 1
ATOM 757 C CA . ARG A 1 91 ? 5.010 -10.194 -6.141 1.00 88.00 91 ARG A CA 1
ATOM 758 C C . ARG A 1 91 ? 3.861 -10.880 -5.428 1.00 88.00 91 ARG A C 1
ATOM 760 O O . ARG A 1 91 ? 3.934 -11.113 -4.226 1.00 88.00 91 ARG A O 1
ATOM 767 N N . ARG A 1 92 ? 2.830 -11.271 -6.180 1.00 88.62 92 ARG A N 1
ATOM 768 C CA . ARG A 1 92 ? 1.679 -11.984 -5.627 1.00 88.62 92 ARG A CA 1
ATOM 769 C C . ARG A 1 92 ? 2.088 -13.330 -5.043 1.00 88.62 92 ARG A C 1
ATOM 771 O O . ARG A 1 92 ? 1.558 -13.697 -4.006 1.00 88.62 92 ARG A O 1
ATOM 778 N N . LYS A 1 93 ? 3.056 -14.034 -5.641 1.00 90.69 93 LYS A N 1
ATOM 779 C CA . LYS A 1 93 ? 3.587 -15.285 -5.077 1.00 90.69 93 LYS A CA 1
ATOM 780 C C . LYS A 1 93 ? 4.202 -15.083 -3.684 1.00 90.69 93 LYS A C 1
ATOM 782 O O . LYS A 1 93 ? 4.053 -15.957 -2.840 1.00 90.69 93 LYS A O 1
ATOM 787 N N . ILE A 1 94 ? 4.851 -13.942 -3.445 1.00 90.31 94 ILE A N 1
ATOM 788 C CA . ILE A 1 94 ? 5.451 -13.594 -2.147 1.00 90.31 94 ILE A CA 1
ATOM 789 C C . ILE A 1 94 ? 4.389 -13.103 -1.151 1.00 90.31 94 ILE A C 1
ATOM 791 O O . ILE A 1 94 ? 4.440 -13.474 0.014 1.00 90.31 94 ILE A O 1
ATOM 795 N N . MET A 1 95 ? 3.414 -12.300 -1.595 1.00 87.81 95 MET A N 1
ATOM 796 C CA . MET A 1 95 ? 2.387 -11.712 -0.718 1.00 87.81 95 MET A CA 1
ATOM 797 C C . MET A 1 95 ? 1.226 -12.658 -0.381 1.00 87.81 95 MET A C 1
ATOM 799 O O . MET A 1 95 ? 0.660 -12.575 0.703 1.00 87.81 95 MET A O 1
ATOM 803 N N . ALA A 1 96 ? 0.845 -13.552 -1.296 1.00 88.44 96 ALA A N 1
ATOM 804 C CA . ALA A 1 96 ? -0.272 -14.477 -1.111 1.00 88.44 96 ALA A CA 1
ATOM 805 C C . ALA A 1 96 ? -0.221 -15.305 0.190 1.00 88.44 96 ALA A C 1
ATOM 807 O O . ALA A 1 96 ? -1.270 -15.405 0.827 1.00 88.44 96 ALA A O 1
ATOM 808 N N . PRO A 1 97 ? 0.923 -15.874 0.636 1.00 90.00 97 PRO A N 1
ATOM 809 C CA . PRO A 1 97 ? 0.951 -16.648 1.878 1.00 90.00 97 PRO A CA 1
ATOM 810 C C . PRO A 1 97 ? 0.592 -15.827 3.125 1.00 90.00 97 PRO A C 1
ATOM 812 O O . PRO A 1 97 ? 0.044 -16.396 4.068 1.00 90.00 97 PRO A O 1
ATOM 815 N N . THR A 1 98 ? 0.823 -14.508 3.122 1.00 85.88 98 THR A N 1
ATOM 816 C CA . THR A 1 98 ? 0.448 -13.595 4.219 1.00 85.88 98 THR A CA 1
ATOM 817 C C . THR A 1 98 ? -1.069 -13.487 4.399 1.00 85.88 98 THR A C 1
ATOM 819 O O . THR A 1 98 ? -1.537 -13.230 5.501 1.00 85.88 98 THR A O 1
ATOM 822 N N . PHE A 1 99 ? -1.844 -13.749 3.345 1.00 87.12 99 PHE A N 1
ATOM 823 C CA . PHE A 1 99 ? -3.310 -13.756 3.369 1.00 87.12 99 PHE A CA 1
ATOM 824 C C . PHE A 1 99 ? -3.887 -15.177 3.402 1.00 87.12 99 PHE A C 1
ATOM 826 O O . PHE A 1 99 ? -5.010 -15.412 2.956 1.00 87.12 99 PHE A O 1
ATOM 833 N N . SER A 1 100 ? -3.118 -16.150 3.898 1.00 88.62 100 SER A N 1
ATOM 834 C CA . SER A 1 100 ? -3.650 -17.491 4.138 1.00 88.62 100 SER A CA 1
ATOM 835 C C . SER A 1 100 ? -4.704 -17.461 5.261 1.00 88.62 100 SER A C 1
ATOM 837 O O . SER A 1 100 ? -4.542 -16.707 6.223 1.00 88.62 100 SER A O 1
ATOM 839 N N . PRO A 1 101 ? -5.767 -18.286 5.194 1.00 89.62 101 PRO A N 1
ATOM 840 C CA . PRO A 1 101 ? -6.849 -18.277 6.185 1.00 89.62 101 PRO A CA 1
ATOM 841 C C . PRO A 1 101 ? -6.370 -18.418 7.635 1.00 89.62 101 PRO A C 1
ATOM 843 O O . PRO A 1 101 ? -6.834 -17.697 8.507 1.00 89.62 101 PRO A O 1
ATOM 846 N N . ARG A 1 102 ? -5.343 -19.242 7.870 1.00 90.50 102 ARG A N 1
ATOM 847 C CA . ARG A 1 102 ? -4.715 -19.423 9.188 1.00 90.50 102 ARG A CA 1
ATOM 848 C C . ARG A 1 102 ? -4.172 -18.120 9.792 1.00 90.50 102 ARG A C 1
ATOM 850 O O . ARG A 1 102 ? -4.158 -17.954 11.005 1.00 90.50 102 ARG A O 1
ATOM 857 N N . ILE A 1 103 ? -3.681 -17.202 8.959 1.00 87.88 103 ILE A N 1
ATOM 858 C CA . ILE A 1 103 ? -3.210 -15.888 9.414 1.00 87.88 103 ILE A CA 1
ATOM 859 C C . ILE A 1 103 ? -4.400 -14.959 9.671 1.00 87.88 103 ILE A C 1
ATOM 861 O O . ILE A 1 103 ? -4.347 -14.176 10.618 1.00 87.88 103 ILE A O 1
ATOM 865 N N . LEU A 1 104 ? -5.458 -15.057 8.857 1.00 88.62 104 LEU A N 1
ATOM 866 C CA . LEU A 1 104 ? -6.691 -14.275 9.006 1.00 88.62 104 LEU A CA 1
ATOM 867 C C . LEU A 1 104 ? -7.459 -14.635 10.282 1.00 88.62 104 LEU A C 1
ATOM 869 O O . LEU A 1 104 ? -7.974 -13.737 10.936 1.00 88.62 104 LEU A O 1
ATOM 873 N N . GLU A 1 105 ? -7.468 -15.905 10.684 1.00 90.94 105 GLU A N 1
ATOM 874 C CA . GLU A 1 105 ? -8.055 -16.354 11.956 1.00 90.94 105 GLU A CA 1
ATOM 875 C C . GLU A 1 105 ? -7.455 -15.605 13.156 1.00 90.94 105 GLU A C 1
ATOM 877 O O . GLU A 1 105 ? -8.181 -15.158 14.035 1.00 90.94 105 GLU A O 1
ATOM 882 N N . GLN A 1 106 ? -6.144 -15.350 13.143 1.00 87.44 106 GLN A N 1
ATOM 883 C CA . GLN A 1 106 ? -5.470 -14.580 14.197 1.00 87.44 106 GLN A CA 1
ATOM 884 C C . GLN A 1 106 ? -5.864 -13.092 14.217 1.00 87.44 106 GLN A C 1
ATOM 886 O O . GLN A 1 106 ? -5.623 -12.415 15.208 1.00 87.44 106 GLN A O 1
ATOM 891 N N . PHE A 1 107 ? -6.410 -12.545 13.126 1.00 88.69 107 PHE A N 1
ATOM 892 C CA . PHE A 1 107 ? -6.918 -11.167 13.114 1.00 88.69 107 PHE A CA 1
ATOM 893 C C . PHE A 1 107 ? -8.318 -11.057 13.725 1.00 88.69 107 PHE A C 1
ATOM 895 O O . PHE A 1 107 ? -8.708 -9.963 14.122 1.00 88.69 107 PHE A O 1
ATOM 902 N N . VAL A 1 108 ? -9.060 -12.164 13.843 1.00 90.62 108 VAL A N 1
ATOM 903 C CA . VAL A 1 108 ? -10.411 -12.161 14.427 1.00 90.62 108 VAL A CA 1
ATOM 904 C C . VAL A 1 108 ? -10.376 -11.717 15.890 1.00 90.62 108 VAL A C 1
ATOM 906 O O . VAL A 1 108 ? -11.202 -10.904 16.293 1.00 90.62 108 VAL A O 1
ATOM 909 N N . GLU A 1 109 ? -9.392 -12.183 16.661 1.00 88.81 109 GLU A N 1
ATOM 910 C CA . GLU A 1 109 ? -9.201 -11.779 18.062 1.00 88.81 109 GLU A CA 1
ATOM 911 C C . GLU A 1 109 ? -8.933 -10.272 18.189 1.00 88.81 109 GLU A C 1
ATOM 913 O O . GLU A 1 109 ? -9.518 -9.600 19.035 1.00 88.81 109 GLU A O 1
ATOM 918 N N . ILE A 1 110 ? -8.119 -9.719 17.285 1.00 89.06 110 ILE A N 1
ATOM 919 C CA . ILE A 1 110 ? -7.792 -8.287 17.253 1.00 89.06 110 ILE A CA 1
ATOM 920 C C . ILE A 1 110 ? -9.035 -7.463 16.910 1.00 89.06 110 ILE A C 1
ATOM 922 O O . ILE A 1 110 ? -9.300 -6.447 17.548 1.00 89.06 110 ILE A O 1
ATOM 926 N N . PHE A 1 111 ? -9.827 -7.900 15.927 1.00 90.88 111 PHE A N 1
ATOM 927 C CA . PHE A 1 111 ? -11.077 -7.222 15.585 1.00 90.88 111 PHE A CA 1
ATOM 928 C C . PHE A 1 111 ? -12.073 -7.250 16.743 1.00 90.88 111 PHE A C 1
ATOM 930 O O . PHE A 1 111 ? -12.727 -6.238 16.982 1.00 90.88 111 PHE A O 1
ATOM 937 N N . ALA A 1 112 ? -12.154 -8.356 17.488 1.00 91.94 112 ALA A N 1
ATOM 938 C CA . ALA A 1 112 ? -12.998 -8.441 18.675 1.00 91.94 112 ALA A CA 1
ATOM 939 C C . ALA A 1 112 ? -12.572 -7.408 19.734 1.00 91.94 112 ALA A C 1
ATOM 941 O O . ALA A 1 112 ? -13.386 -6.576 20.133 1.00 91.94 112 ALA A O 1
ATOM 942 N N . GLU A 1 113 ? -11.287 -7.371 20.099 1.00 89.75 113 GLU A N 1
ATOM 943 C CA . GLU A 1 113 ? -10.758 -6.420 21.087 1.00 89.75 113 GLU A CA 1
ATOM 944 C C . GLU A 1 113 ? -10.970 -4.956 20.665 1.00 89.75 113 GLU A C 1
ATOM 946 O O . GLU A 1 113 ? -11.468 -4.134 21.438 1.00 89.75 113 GLU A O 1
ATOM 951 N N . GLN A 1 114 ? -10.646 -4.617 19.414 1.00 90.00 114 GLN A N 1
ATOM 952 C CA . GLN A 1 114 ? -10.825 -3.254 18.912 1.00 90.00 114 GLN A CA 1
ATOM 953 C C . GLN A 1 114 ? -12.308 -2.874 18.789 1.00 90.00 114 GLN A C 1
ATOM 955 O O . GLN A 1 114 ? -12.662 -1.710 18.990 1.00 90.00 114 GLN A O 1
ATOM 960 N N . SER A 1 115 ? -13.195 -3.835 18.502 1.00 91.50 115 SER A N 1
ATOM 961 C CA . SER A 1 115 ? -14.641 -3.593 18.441 1.00 91.50 115 SER A CA 1
ATOM 962 C C . SER A 1 115 ? -15.241 -3.309 19.821 1.00 91.50 115 SER A C 1
ATOM 964 O O . SER A 1 115 ? -16.106 -2.438 19.949 1.00 91.50 115 SER A O 1
ATOM 966 N N . ASP A 1 116 ? -14.714 -3.941 20.874 1.00 91.88 116 ASP A N 1
ATOM 967 C CA . ASP A 1 116 ? -15.095 -3.646 22.255 1.00 91.88 116 ASP A CA 1
ATOM 968 C C . ASP A 1 116 ? -14.680 -2.225 22.653 1.00 91.88 116 ASP A C 1
ATOM 970 O O . ASP A 1 116 ? -15.458 -1.495 23.270 1.00 91.88 116 ASP A O 1
ATOM 974 N N . ILE A 1 117 ? -13.487 -1.778 22.254 1.00 89.25 117 ILE A N 1
ATOM 975 C CA . ILE A 1 117 ? -13.032 -0.399 22.494 1.00 89.25 117 ILE A CA 1
ATOM 976 C C . ILE A 1 117 ? -13.910 0.600 21.728 1.00 89.25 117 ILE A C 1
ATOM 978 O O . ILE A 1 117 ? -14.332 1.617 22.289 1.00 89.25 117 ILE A O 1
ATOM 982 N N . LEU A 1 118 ? -14.230 0.300 20.465 1.00 89.75 118 LEU A N 1
ATOM 983 C CA . LEU A 1 118 ? -15.100 1.132 19.636 1.00 89.75 118 LEU A CA 1
ATOM 984 C C . LEU A 1 118 ? -16.498 1.279 20.254 1.00 89.75 118 LEU A C 1
ATOM 986 O O . LEU A 1 118 ? -17.023 2.390 20.331 1.00 89.75 118 LEU A O 1
ATOM 990 N N . SER A 1 119 ? -17.090 0.179 20.727 1.00 90.25 119 SER A N 1
ATOM 991 C CA . SER A 1 119 ? -18.425 0.191 21.337 1.00 90.25 119 SER A CA 1
ATOM 992 C C . SER A 1 119 ? -18.467 1.020 22.623 1.00 90.25 119 SER A C 1
ATOM 994 O O . SER A 1 119 ? -19.391 1.812 22.807 1.00 90.25 119 SER A O 1
ATOM 996 N N . ARG A 1 120 ? -17.431 0.936 23.469 1.00 89.19 120 ARG A N 1
ATOM 997 C CA . ARG A 1 120 ? -17.300 1.770 24.677 1.00 89.19 120 ARG A CA 1
ATOM 998 C C . ARG A 1 120 ? -17.216 3.256 24.342 1.00 89.19 120 ARG A C 1
ATOM 1000 O O . ARG A 1 120 ? -17.843 4.066 25.018 1.00 89.19 120 ARG A O 1
ATOM 1007 N N . ARG A 1 121 ? -16.482 3.622 23.286 1.00 86.06 121 ARG A N 1
ATOM 1008 C CA . ARG A 1 121 ? -16.386 5.014 22.814 1.00 86.06 121 ARG A CA 1
ATOM 1009 C C . ARG A 1 121 ? -17.712 5.535 22.278 1.00 86.06 121 ARG A C 1
ATOM 1011 O O . ARG A 1 121 ? -18.100 6.652 22.601 1.00 86.06 121 ARG A O 1
ATOM 1018 N N . LEU A 1 122 ? -18.416 4.723 21.493 1.00 87.06 122 LEU A N 1
ATOM 1019 C CA . LEU A 1 122 ? -19.742 5.074 20.987 1.00 87.06 122 LEU A CA 1
ATOM 1020 C C . LEU A 1 122 ? -20.754 5.231 22.127 1.00 87.06 122 LEU A C 1
ATOM 1022 O O . LEU A 1 122 ? -21.540 6.173 22.109 1.00 87.06 122 LEU A O 1
ATOM 1026 N N . ALA A 1 123 ? -20.698 4.364 23.142 1.00 87.38 123 ALA A N 1
ATOM 1027 C CA . ALA A 1 123 ? -21.532 4.482 24.334 1.00 87.38 123 ALA A CA 1
ATOM 1028 C C . ALA A 1 123 ? -21.216 5.759 25.133 1.00 87.38 123 ALA A C 1
ATOM 1030 O O . ALA A 1 123 ? -22.135 6.455 25.553 1.00 87.38 123 ALA A O 1
ATOM 1031 N N . ALA A 1 124 ? -19.937 6.112 25.290 1.00 84.94 124 ALA A N 1
ATOM 1032 C CA . ALA A 1 124 ? -19.523 7.341 25.971 1.00 84.94 124 ALA A CA 1
ATOM 1033 C C . ALA A 1 124 ? -19.930 8.622 25.223 1.00 84.94 124 ALA A C 1
ATOM 1035 O O . ALA A 1 124 ? -20.149 9.647 25.851 1.00 84.94 124 ALA A O 1
ATOM 1036 N N . GLN A 1 125 ? -20.040 8.573 23.894 1.00 81.56 125 GLN A N 1
ATOM 1037 C CA . GLN A 1 125 ? -20.467 9.711 23.074 1.00 81.56 125 GLN A CA 1
ATOM 1038 C C . GLN A 1 125 ? -21.984 9.731 22.817 1.00 81.56 125 GLN A C 1
ATOM 1040 O O . GLN A 1 125 ? -22.470 10.561 22.054 1.00 81.56 125 GLN A O 1
ATOM 1045 N N . SER A 1 126 ? -22.753 8.835 23.443 1.00 74.62 126 SER A N 1
ATOM 1046 C CA . SER A 1 126 ? -24.190 8.667 23.183 1.00 74.62 126 SER A CA 1
ATOM 1047 C C . SER A 1 126 ? -25.096 9.762 23.773 1.00 74.62 126 SER A C 1
ATOM 1049 O O . SER A 1 126 ? -26.316 9.609 23.753 1.00 74.62 126 SER A O 1
ATOM 1051 N N . ASP A 1 127 ? -24.535 10.905 24.187 1.00 76.31 127 ASP A N 1
ATOM 1052 C CA . ASP A 1 127 ? -25.217 12.087 24.752 1.00 76.31 127 ASP A CA 1
ATOM 1053 C C . ASP A 1 127 ? -26.195 12.798 23.777 1.00 76.31 127 ASP A C 1
ATOM 1055 O O . ASP A 1 127 ? -26.593 13.944 23.985 1.00 76.31 127 ASP A O 1
ATOM 1059 N N . GLY A 1 128 ? -26.594 12.144 22.680 1.00 73.75 128 GLY A N 1
ATOM 1060 C CA . GLY A 1 128 ? -27.540 12.655 21.684 1.00 73.75 128 GLY A CA 1
ATOM 1061 C C . GLY A 1 128 ? -26.934 13.628 20.668 1.00 73.75 128 GLY A C 1
ATOM 1062 O O . GLY A 1 128 ? -27.649 14.129 19.799 1.00 73.75 128 GLY A O 1
ATOM 1063 N N . ALA A 1 129 ? -25.627 13.888 20.745 1.00 78.19 129 ALA A N 1
ATOM 1064 C CA . ALA A 1 129 ? -24.920 14.736 19.795 1.00 78.19 129 ALA A CA 1
ATOM 1065 C C . ALA A 1 129 ? -24.677 14.009 18.455 1.00 78.19 129 ALA A C 1
ATOM 1067 O O . ALA A 1 129 ? -24.455 12.796 18.432 1.00 78.19 129 ALA A O 1
ATOM 1068 N N . PRO A 1 130 ? -24.683 14.727 17.317 1.00 78.06 130 PRO A N 1
ATOM 1069 C CA . PRO A 1 130 ? -24.346 14.140 16.027 1.00 78.06 130 PRO A CA 1
ATOM 1070 C C . PRO A 1 130 ? -22.884 13.672 16.010 1.00 78.06 130 PRO A C 1
ATOM 1072 O O . PRO A 1 130 ? -21.955 14.466 16.152 1.00 78.06 130 PRO A O 1
ATOM 1075 N N . LEU A 1 131 ? -22.692 12.369 15.804 1.00 79.44 131 LEU A N 1
ATOM 1076 C CA . LEU A 1 131 ? -21.382 11.723 15.774 1.00 79.44 131 LEU A CA 1
ATOM 1077 C C . LEU A 1 131 ? -20.855 11.644 14.341 1.00 79.44 131 LEU A C 1
ATOM 1079 O O . LEU A 1 131 ? -21.545 11.177 13.433 1.00 79.44 131 LEU A O 1
ATOM 1083 N N . SER A 1 132 ? -19.603 12.050 14.133 1.00 83.31 132 SER A N 1
ATOM 1084 C CA . SER A 1 132 ? -18.920 11.824 12.858 1.00 83.31 132 SER A CA 1
ATOM 1085 C C . SER A 1 132 ? -18.355 10.404 12.825 1.00 83.31 132 SER A C 1
ATOM 1087 O O . SER A 1 132 ? -17.417 10.081 13.551 1.00 83.31 132 SER A O 1
ATOM 1089 N N . ALA A 1 133 ? -18.916 9.547 11.970 1.00 85.56 133 ALA A N 1
ATOM 1090 C CA . ALA A 1 133 ? -18.505 8.145 11.859 1.00 85.56 133 ALA A CA 1
ATOM 1091 C C . ALA A 1 133 ? -17.098 7.972 11.256 1.00 85.56 133 ALA A C 1
ATOM 1093 O O . ALA A 1 133 ? -16.377 7.039 11.601 1.00 85.56 133 ALA A O 1
ATOM 1094 N N . TRP A 1 134 ? -16.690 8.881 10.367 1.00 88.75 134 TRP A N 1
ATOM 1095 C CA . TRP A 1 134 ? -15.426 8.793 9.632 1.00 88.75 134 TRP A CA 1
ATOM 1096 C C . TRP A 1 134 ? -14.169 8.706 10.519 1.00 88.75 134 TRP A C 1
ATOM 1098 O O . TRP A 1 134 ? -13.384 7.777 10.316 1.00 88.75 134 TRP A O 1
ATOM 1108 N N . PRO A 1 135 ? -13.944 9.602 11.503 1.00 87.75 135 PRO A N 1
ATOM 1109 C CA . PRO A 1 135 ? -12.770 9.530 12.374 1.00 87.75 135 PRO A CA 1
ATOM 1110 C C . PRO A 1 135 ? -12.753 8.270 13.248 1.00 87.75 135 PRO A C 1
ATOM 1112 O O . PRO A 1 135 ? -11.694 7.671 13.415 1.00 87.75 135 PRO A O 1
ATOM 1115 N N . LEU A 1 136 ? -13.914 7.829 13.742 1.00 87.00 136 LEU A N 1
ATOM 1116 C CA . LEU A 1 136 ? -14.052 6.608 14.546 1.00 87.00 136 LEU A CA 1
ATOM 1117 C C . LEU A 1 136 ? -13.696 5.356 13.741 1.00 87.00 136 LEU A C 1
ATOM 1119 O O . LEU A 1 136 ? -12.869 4.557 14.172 1.00 87.00 136 LEU A O 1
ATOM 1123 N N . ILE A 1 137 ? -14.275 5.213 12.548 1.00 89.81 137 ILE A N 1
ATOM 1124 C CA . ILE A 1 137 ? -14.015 4.066 11.672 1.00 89.81 137 ILE A CA 1
ATOM 1125 C C . ILE A 1 137 ? -12.564 4.085 11.191 1.00 89.81 137 ILE A C 1
ATOM 1127 O O . ILE A 1 137 ? -11.902 3.053 11.210 1.00 89.81 137 ILE A O 1
ATOM 1131 N N . SER A 1 138 ? -12.037 5.250 10.806 1.00 90.31 138 SER A N 1
ATOM 1132 C CA . SER A 1 138 ? -10.650 5.366 10.341 1.00 90.31 138 SER A CA 1
ATOM 1133 C C . SER A 1 138 ? -9.657 4.966 11.435 1.00 90.31 138 SER A C 1
ATOM 1135 O O . SER A 1 138 ? -8.766 4.160 11.172 1.00 90.31 138 SER A O 1
ATOM 1137 N N . ALA A 1 139 ? -9.846 5.450 12.669 1.00 87.94 139 ALA A N 1
ATOM 1138 C CA . ALA A 1 139 ? -9.014 5.067 13.809 1.00 87.94 139 ALA A CA 1
ATOM 1139 C C . ALA A 1 139 ? -9.126 3.566 14.115 1.00 87.94 139 ALA A C 1
ATOM 1141 O O . ALA A 1 139 ? -8.108 2.886 14.186 1.00 87.94 139 ALA A O 1
ATOM 1142 N N . TYR A 1 140 ? -10.348 3.024 14.181 1.00 90.44 140 TYR A N 1
ATOM 1143 C CA . TYR A 1 140 ? -10.580 1.592 14.384 1.00 90.44 140 TYR A CA 1
ATOM 1144 C C . TYR A 1 140 ? -9.900 0.729 13.311 1.00 90.44 140 TYR A C 1
ATOM 1146 O O . TYR A 1 140 ? -9.242 -0.257 13.639 1.00 90.44 140 TYR A O 1
ATOM 1154 N N . THR A 1 141 ? -10.040 1.081 12.027 1.00 90.81 141 THR A N 1
ATOM 1155 C CA . THR A 1 141 ? -9.444 0.300 10.930 1.00 90.81 141 THR A CA 1
ATOM 1156 C C . THR A 1 141 ? -7.922 0.296 10.996 1.00 90.81 141 THR A C 1
ATOM 1158 O O . THR A 1 141 ? -7.307 -0.743 10.753 1.00 90.81 141 THR A O 1
ATOM 1161 N N . LEU A 1 142 ? -7.312 1.426 11.358 1.00 89.62 142 LEU A N 1
ATOM 1162 C CA . LEU A 1 142 ? -5.865 1.534 11.472 1.00 89.62 142 LEU A CA 1
ATOM 1163 C C . LEU A 1 142 ? -5.346 0.753 12.683 1.00 89.62 142 LEU A C 1
ATOM 1165 O O . LEU A 1 142 ? -4.424 -0.044 12.523 1.00 89.62 142 LEU A O 1
ATOM 1169 N N . ASP A 1 143 ? -5.983 0.896 13.845 1.00 87.69 143 ASP A N 1
ATOM 1170 C CA . ASP A 1 143 ? -5.614 0.178 15.071 1.00 87.69 143 ASP A CA 1
ATOM 1171 C C . ASP A 1 143 ? -5.804 -1.345 14.893 1.00 87.69 143 ASP A C 1
ATOM 1173 O O . ASP A 1 143 ? -4.956 -2.141 15.295 1.00 87.69 143 ASP A O 1
ATOM 1177 N N . SER A 1 144 ? -6.848 -1.766 14.172 1.00 88.38 144 SER A N 1
ATOM 1178 C CA . SER A 1 144 ? -7.123 -3.177 13.861 1.00 88.38 144 SER A CA 1
ATOM 1179 C C . SER A 1 144 ? -6.096 -3.816 12.919 1.00 88.38 144 SER A C 1
ATOM 1181 O O . SER A 1 144 ? -5.745 -4.986 13.072 1.00 88.38 144 SER A O 1
ATOM 1183 N N . VAL A 1 145 ? -5.609 -3.072 11.920 1.00 87.81 145 VAL A N 1
ATOM 1184 C CA . VAL A 1 145 ? -4.619 -3.583 10.957 1.00 87.81 145 VAL A CA 1
ATOM 1185 C C . VAL A 1 145 ? -3.204 -3.489 11.526 1.00 87.81 145 VAL A C 1
ATOM 1187 O O . VAL A 1 145 ? -2.417 -4.418 11.350 1.00 87.81 145 VAL A O 1
ATOM 1190 N N . CYS A 1 146 ? -2.866 -2.395 12.212 1.00 84.81 146 CYS A N 1
ATOM 1191 C CA . CYS A 1 146 ? -1.525 -2.141 12.737 1.00 84.81 146 CYS A CA 1
ATOM 1192 C C . CYS A 1 146 ? -1.258 -2.785 14.102 1.00 84.81 146 CYS A C 1
ATOM 1194 O O . CYS A 1 146 ? -0.095 -3.069 14.398 1.00 84.81 146 CYS A O 1
ATOM 1196 N N . GLY A 1 147 ? -2.298 -3.076 14.891 1.00 73.44 147 GLY A N 1
ATOM 1197 C CA . GLY A 1 147 ? -2.171 -3.626 16.244 1.00 73.44 147 GLY A CA 1
ATOM 1198 C C . GLY A 1 147 ? -1.382 -4.936 16.302 1.00 73.44 147 GLY A C 1
ATOM 1199 O O . GLY A 1 147 ? -0.562 -5.125 17.197 1.00 73.44 147 GLY A O 1
ATOM 1200 N N . LYS A 1 148 ? -1.512 -5.804 15.287 1.00 67.50 148 LYS A N 1
ATOM 1201 C CA . LYS A 1 148 ? -0.751 -7.067 15.210 1.00 67.50 148 LYS A CA 1
ATOM 1202 C C . LYS A 1 148 ? 0.757 -6.870 15.035 1.00 67.50 148 LYS A C 1
ATOM 1204 O O . LYS A 1 148 ? 1.544 -7.736 15.406 1.00 67.50 148 LYS A O 1
ATOM 1209 N N . TYR A 1 149 ? 1.169 -5.764 14.421 1.00 69.62 149 TYR A N 1
ATOM 1210 C CA . TYR A 1 149 ? 2.554 -5.547 13.997 1.00 69.62 149 TYR A CA 1
ATOM 1211 C C . TYR A 1 149 ? 3.395 -4.803 15.043 1.00 69.62 149 TYR A C 1
ATOM 1213 O O . TYR A 1 149 ? 4.500 -4.365 14.732 1.00 69.62 149 TYR A O 1
ATOM 1221 N N . GLY A 1 150 ? 2.888 -4.653 16.275 1.00 60.91 150 GLY A N 1
ATOM 1222 C CA . GLY A 1 150 ? 3.613 -4.003 17.372 1.00 60.91 150 GLY A CA 1
ATOM 1223 C C . GLY A 1 150 ? 3.847 -2.507 17.152 1.00 60.91 150 GLY A C 1
ATOM 1224 O O . GLY A 1 150 ? 4.683 -1.905 17.822 1.00 60.91 150 GLY A O 1
ATOM 1225 N N . VAL A 1 151 ? 3.127 -1.897 16.208 1.00 63.94 151 VAL A N 1
ATOM 1226 C CA . VAL A 1 151 ? 3.134 -0.447 16.036 1.00 63.94 151 VAL A CA 1
ATOM 1227 C C . VAL A 1 151 ? 2.186 0.109 17.092 1.00 63.94 151 VAL A C 1
ATOM 1229 O O . VAL A 1 151 ? 0.990 -0.163 17.036 1.00 63.94 151 VAL A O 1
ATOM 1232 N N . ALA A 1 152 ? 2.712 0.856 18.065 1.00 55.88 152 ALA A N 1
ATOM 1233 C CA . ALA A 1 152 ? 1.929 1.503 19.120 1.00 55.88 152 ALA A CA 1
ATOM 1234 C C . ALA A 1 152 ? 1.124 2.696 18.566 1.00 55.88 152 ALA A C 1
ATOM 1236 O O . ALA A 1 152 ? 1.335 3.850 18.931 1.00 55.88 152 ALA A O 1
ATOM 1237 N N . LEU A 1 153 ? 0.231 2.416 17.621 1.00 61.34 153 LEU A N 1
ATOM 1238 C CA . LEU A 1 153 ? -0.809 3.323 17.169 1.00 61.34 153 LEU A CA 1
ATOM 1239 C C . LEU A 1 153 ? -2.016 3.039 18.054 1.00 61.34 153 LEU A C 1
ATOM 1241 O O . LEU A 1 153 ? -2.829 2.178 17.758 1.00 61.34 153 LEU A O 1
ATOM 1245 N N . THR A 1 154 ? -2.073 3.693 19.206 1.00 64.62 154 THR A N 1
ATOM 1246 C CA . THR A 1 154 ? -3.229 3.637 20.105 1.00 64.62 154 THR A CA 1
ATOM 1247 C C . THR A 1 154 ? -4.064 4.893 19.920 1.00 64.62 154 THR A C 1
ATOM 1249 O O . THR A 1 154 ? -4.226 5.722 20.819 1.00 64.62 154 THR A O 1
ATOM 1252 N N . LEU A 1 155 ? -4.574 5.060 18.698 1.00 66.75 155 LEU A N 1
ATOM 1253 C CA . LEU A 1 155 ? -5.375 6.222 18.320 1.00 66.75 155 LEU A CA 1
ATOM 1254 C C . LEU A 1 155 ? -6.723 6.212 19.045 1.00 66.75 155 LEU A C 1
ATOM 1256 O O . LEU A 1 155 ? -7.191 7.261 19.493 1.00 66.75 155 LEU A O 1
ATOM 1260 N N . MET A 1 156 ? -7.288 5.020 19.256 1.00 66.56 156 MET A N 1
ATOM 1261 C CA . MET A 1 156 ? -8.480 4.809 20.073 1.00 66.56 156 MET A CA 1
ATOM 1262 C C . MET A 1 156 ? -8.220 4.721 21.592 1.00 66.56 156 MET A C 1
ATOM 1264 O O . MET A 1 156 ? -9.136 4.385 22.342 1.00 66.56 156 MET A O 1
ATOM 1268 N N . GLN A 1 157 ? -7.026 5.032 22.103 1.00 63.38 157 GLN A N 1
ATOM 1269 C CA . GLN A 1 157 ? -6.804 5.135 23.562 1.00 63.38 157 GLN A CA 1
ATOM 1270 C C . GLN A 1 157 ? -6.332 6.524 24.011 1.00 63.38 157 GLN A C 1
ATOM 1272 O O . GLN A 1 157 ? -6.603 6.903 25.144 1.00 63.38 157 GLN A O 1
ATOM 1277 N N . ASN A 1 158 ? -5.698 7.304 23.129 1.00 57.88 158 ASN A N 1
ATOM 1278 C CA . ASN A 1 158 ? -5.082 8.599 23.462 1.00 57.88 158 ASN A CA 1
ATOM 1279 C C . ASN A 1 158 ? -5.931 9.837 23.105 1.00 57.88 158 ASN A C 1
ATOM 1281 O O . ASN A 1 158 ? -5.406 10.949 23.061 1.00 57.88 158 ASN A O 1
ATOM 1285 N N . THR A 1 159 ? -7.216 9.651 22.809 1.00 52.16 159 THR A N 1
ATOM 1286 C CA . THR A 1 159 ? -8.184 10.726 22.523 1.00 52.16 159 THR A CA 1
ATOM 1287 C C . THR A 1 159 ? -9.373 10.617 23.448 1.00 52.16 159 THR A C 1
ATOM 1289 O O . THR A 1 159 ? -9.800 11.667 23.964 1.00 52.16 159 THR A O 1
#